Protein AF-A0A1C7MEI0-F1 (afdb_monomer)

Nearest PDB structures (foldseek):
  4o89-assembly2_B  TM=8.266E-01  e=4.037E-11  Pyrococcus horikoshii OT3
  1qmh-assembly1_B  TM=7.865E-01  e=8.538E-11  Escherichia coli K-12
  3tut-assembly1_A  TM=7.949E-01  e=3.588E-10  Escherichia coli K-12
  6rxt-assembly1_CH  TM=6.755E-01  e=1.895E-03  Thermochaetoides thermophila
  7al2-assembly1_A-2  TM=5.712E-01  e=1.497E-01  Methanobrevibacter smithii ATCC 35061

Radius of gyration: 16.1 Å; Cα contacts (8 Å, |Δi|>4): 315; chains: 1; bounding box: 34×44×37 Å

Structure (mmCIF, N/CA/C/O backbone):
data_AF-A0A1C7MEI0-F1
#
_entry.id   AF-A0A1C7MEI0-F1
#
loop_
_atom_site.group_PDB
_atom_site.id
_atom_site.type_symbol
_atom_site.label_atom_id
_atom_site.label_alt_id
_atom_site.label_comp_id
_atom_site.label_asym_id
_atom_site.label_entity_id
_atom_site.label_seq_id
_atom_site.pdbx_PDB_ins_code
_atom_site.Cartn_x
_atom_site.Cartn_y
_atom_site.Cartn_z
_atom_site.occupancy
_atom_site.B_iso_or_equiv
_atom_site.auth_seq_id
_atom_site.auth_comp_id
_atom_site.auth_asym_id
_atom_site.auth_atom_id
_atom_site.pdbx_PDB_model_num
ATOM 1 N N . MET A 1 1 ? -12.592 -27.643 7.665 1.00 44.66 1 MET A N 1
ATOM 2 C CA . MET A 1 1 ? -12.788 -26.392 6.895 1.00 44.66 1 MET A CA 1
ATOM 3 C C . MET A 1 1 ? -12.228 -26.606 5.499 1.00 44.66 1 MET A C 1
ATOM 5 O O . MET A 1 1 ? -11.055 -26.942 5.399 1.00 44.66 1 MET A O 1
ATOM 9 N N . ALA A 1 2 ? -13.043 -26.495 4.447 1.00 48.88 2 ALA A N 1
ATOM 10 C CA . ALA A 1 2 ? -12.567 -26.669 3.072 1.00 48.88 2 ALA A CA 1
ATOM 11 C C . ALA A 1 2 ? -11.488 -25.620 2.754 1.00 48.88 2 ALA A C 1
ATOM 13 O O . ALA A 1 2 ? -11.698 -24.427 2.984 1.00 48.88 2 ALA A O 1
ATOM 14 N N . SER A 1 3 ? -10.320 -26.049 2.270 1.00 60.06 3 SER A N 1
ATOM 15 C CA . SER A 1 3 ? -9.293 -25.121 1.803 1.00 60.06 3 SER A CA 1
ATOM 16 C C . SER A 1 3 ? -9.800 -24.443 0.529 1.00 60.06 3 SER A C 1
ATOM 18 O O . SER A 1 3 ? -9.888 -25.050 -0.533 1.00 60.06 3 SER A O 1
ATOM 20 N N . ILE A 1 4 ? -10.177 -23.168 0.632 1.00 70.69 4 ILE A N 1
ATOM 21 C CA . ILE A 1 4 ? -10.530 -22.376 -0.549 1.00 70.69 4 ILE A CA 1
ATOM 22 C C . ILE A 1 4 ? -9.262 -22.243 -1.398 1.00 70.69 4 ILE A C 1
ATOM 24 O O . ILE A 1 4 ? -8.228 -21.770 -0.910 1.00 70.69 4 ILE A O 1
ATOM 28 N N . ALA A 1 5 ? -9.343 -22.686 -2.653 1.00 82.50 5 ALA A N 1
ATOM 29 C CA . ALA A 1 5 ? -8.257 -22.551 -3.613 1.00 82.50 5 ALA A CA 1
ATOM 30 C C . ALA A 1 5 ? -7.853 -21.070 -3.766 1.00 82.50 5 ALA A C 1
ATOM 32 O O . ALA A 1 5 ? -8.713 -20.185 -3.697 1.00 82.50 5 ALA A O 1
ATOM 33 N N . PRO A 1 6 ? -6.555 -20.773 -3.948 1.00 87.81 6 PRO A N 1
ATOM 34 C CA . PRO A 1 6 ? -6.103 -19.401 -4.122 1.00 87.81 6 PRO A CA 1
ATOM 35 C C . PRO A 1 6 ? -6.697 -18.788 -5.395 1.00 87.81 6 PRO A C 1
ATOM 37 O O . PRO A 1 6 ? -6.698 -19.415 -6.452 1.00 87.81 6 PRO A O 1
ATOM 40 N N . LEU A 1 7 ? -7.163 -17.543 -5.297 1.00 92.69 7 LEU A N 1
ATOM 41 C CA . LEU A 1 7 ? -7.592 -16.758 -6.449 1.00 92.69 7 LEU A CA 1
ATOM 42 C C . LEU A 1 7 ? -6.361 -16.379 -7.277 1.00 92.69 7 LEU A C 1
ATOM 44 O O . LEU A 1 7 ? -5.467 -15.686 -6.786 1.00 92.69 7 LEU A O 1
ATOM 48 N N . ILE A 1 8 ? -6.320 -16.842 -8.523 1.00 93.75 8 ILE A N 1
ATOM 49 C CA . ILE A 1 8 ? -5.238 -16.557 -9.466 1.00 93.75 8 ILE A CA 1
ATOM 50 C C . ILE A 1 8 ? -5.591 -15.288 -10.242 1.00 93.75 8 ILE A C 1
ATOM 52 O O . ILE A 1 8 ? -6.696 -15.163 -10.762 1.00 93.75 8 ILE A O 1
ATOM 56 N N . MET A 1 9 ? -4.651 -14.350 -10.303 1.00 92.12 9 MET A N 1
ATOM 57 C CA . MET A 1 9 ? -4.788 -13.071 -10.990 1.00 92.12 9 MET A CA 1
ATOM 58 C C . MET A 1 9 ? -3.613 -12.842 -11.937 1.00 92.12 9 MET A C 1
ATOM 60 O O . MET A 1 9 ? -2.460 -13.116 -11.598 1.00 92.12 9 MET A O 1
ATOM 64 N N . ASP A 1 10 ? -3.911 -12.284 -13.104 1.00 91.31 10 ASP A N 1
ATOM 65 C CA . ASP A 1 10 ? -2.907 -11.788 -14.038 1.00 91.31 10 ASP A CA 1
ATOM 66 C C . ASP A 1 10 ? -2.643 -10.302 -13.749 1.00 91.31 10 ASP A C 1
ATOM 68 O O . ASP A 1 10 ? -3.549 -9.477 -13.795 1.00 91.31 10 ASP A O 1
ATOM 72 N N . GLY A 1 11 ? -1.405 -9.962 -13.398 1.00 88.81 11 GLY A N 1
ATOM 73 C CA . GLY A 1 11 ? -0.956 -8.609 -13.077 1.00 88.81 11 GLY A CA 1
ATOM 74 C C . GLY A 1 11 ? -0.572 -7.755 -14.290 1.00 88.81 11 GLY A C 1
ATOM 75 O O . GLY A 1 11 ? -0.160 -6.607 -14.098 1.00 88.81 11 GLY A O 1
ATOM 76 N N . SER A 1 12 ? -0.682 -8.289 -15.512 1.00 87.81 12 SER A N 1
ATOM 77 C CA . SER A 1 12 ? -0.464 -7.548 -16.763 1.00 87.81 12 SER A CA 1
ATOM 78 C C . SER A 1 12 ? -1.712 -6.813 -17.260 1.00 87.81 12 SER A C 1
ATOM 80 O O . SER A 1 12 ? -1.595 -5.884 -18.056 1.00 87.81 12 SER A O 1
ATOM 82 N N . VAL A 1 13 ? -2.893 -7.197 -16.767 1.00 86.31 13 VAL A N 1
ATOM 83 C CA . VAL A 1 13 ? -4.185 -6.632 -17.180 1.00 86.31 13 VAL A CA 1
ATOM 84 C C . VAL A 1 13 ? -4.388 -5.201 -16.661 1.00 86.31 13 VAL A C 1
ATOM 86 O O . VAL A 1 13 ? -3.676 -4.725 -15.769 1.00 86.31 13 VAL A O 1
ATOM 89 N N . LEU A 1 14 ? -5.400 -4.512 -17.203 1.00 84.25 14 LEU A N 1
ATOM 90 C CA . LEU A 1 14 ? -5.683 -3.094 -16.941 1.00 84.25 14 LEU A CA 1
ATOM 91 C C . LEU A 1 14 ? -4.455 -2.225 -17.269 1.00 84.25 14 LEU A C 1
ATOM 93 O O . LEU A 1 14 ? -3.869 -2.355 -18.337 1.00 84.25 14 LEU A O 1
ATOM 97 N N . GLU A 1 15 ? -4.035 -1.337 -16.369 1.00 81.31 15 GLU A N 1
ATOM 98 C CA . GLU A 1 15 ? -2.872 -0.472 -16.600 1.00 81.31 15 GLU A CA 1
ATOM 99 C C . GLU A 1 15 ? -1.513 -1.191 -16.467 1.00 81.31 15 GLU A C 1
ATOM 101 O O . GLU A 1 15 ? -0.460 -0.538 -16.564 1.00 81.31 15 GLU A O 1
ATOM 106 N N . GLY A 1 16 ? -1.507 -2.489 -16.122 1.00 72.62 16 GLY A N 1
ATOM 107 C CA . GLY A 1 16 ? -0.291 -3.254 -15.816 1.00 72.62 16 GLY A CA 1
ATOM 108 C C . GLY A 1 16 ? 0.574 -2.576 -14.744 1.00 72.62 16 GLY A C 1
ATOM 109 O O . GLY A 1 16 ? 1.804 -2.616 -14.789 1.00 72.62 16 GLY A O 1
ATOM 110 N N . GLY A 1 17 ? -0.058 -1.818 -13.843 1.00 73.88 17 GLY A N 1
ATOM 111 C CA . GLY A 1 17 ? 0.585 -0.941 -12.868 1.00 73.88 17 GLY A CA 1
ATOM 112 C C . GLY A 1 17 ? 0.601 -1.520 -11.453 1.00 73.88 17 GLY A C 1
ATOM 113 O O . GLY A 1 17 ? 0.056 -2.581 -11.171 1.00 73.88 17 GLY A O 1
ATOM 114 N N . GLY A 1 18 ? 1.196 -0.782 -10.512 1.00 79.88 18 GLY A N 1
ATOM 115 C CA . GLY A 1 18 ? 1.228 -1.183 -9.099 1.00 79.88 18 GLY A CA 1
ATOM 116 C C . GLY A 1 18 ? -0.124 -1.084 -8.374 1.00 79.88 18 GLY A C 1
ATOM 117 O O . GLY A 1 18 ? -0.219 -1.515 -7.231 1.00 79.88 18 GLY A O 1
ATOM 118 N N . GLN A 1 19 ? -1.160 -0.507 -8.995 1.00 82.06 19 GLN A N 1
ATOM 119 C CA . GLN A 1 19 ? -2.479 -0.349 -8.371 1.00 82.06 19 GLN A CA 1
ATOM 120 C C . GLN A 1 19 ? -3.191 -1.688 -8.161 1.00 82.06 19 GLN A C 1
ATOM 122 O O . GLN A 1 19 ? -3.653 -1.944 -7.053 1.00 82.06 19 GLN A O 1
ATOM 127 N N . LEU A 1 20 ? -3.214 -2.558 -9.180 1.00 86.88 20 LEU A N 1
ATOM 128 C CA . LEU A 1 20 ? -3.799 -3.901 -9.078 1.00 86.88 20 LEU A CA 1
ATOM 129 C C . LEU A 1 20 ? -3.184 -4.659 -7.906 1.00 86.88 20 LEU A C 1
ATOM 131 O O . LEU A 1 20 ? -3.897 -5.183 -7.061 1.00 86.88 20 LEU A O 1
ATOM 135 N N . LEU A 1 21 ? -1.855 -4.642 -7.825 1.00 85.88 21 LEU A N 1
ATOM 136 C CA . LEU A 1 21 ? -1.094 -5.291 -6.767 1.00 85.88 21 LEU A CA 1
ATOM 137 C C . LEU A 1 21 ? -1.505 -4.801 -5.372 1.00 85.88 21 LEU A C 1
ATOM 139 O O . LEU A 1 21 ? -1.805 -5.615 -4.500 1.00 85.88 21 LEU A O 1
ATOM 143 N N . ARG A 1 22 ? -1.543 -3.475 -5.176 1.00 84.38 22 ARG A N 1
ATOM 144 C CA . ARG A 1 22 ? -1.931 -2.866 -3.898 1.00 84.38 22 ARG A CA 1
ATOM 145 C C . ARG A 1 22 ? -3.358 -3.239 -3.523 1.00 84.38 22 ARG A C 1
ATOM 147 O O . ARG A 1 22 ? -3.568 -3.705 -2.415 1.00 84.38 22 ARG A O 1
ATOM 154 N N . ASN A 1 23 ? -4.304 -3.108 -4.450 1.00 86.25 23 ASN A N 1
ATOM 155 C CA . ASN A 1 23 ? -5.716 -3.388 -4.197 1.00 86.25 23 ASN A CA 1
ATOM 156 C C . ASN A 1 23 ? -5.989 -4.881 -3.977 1.00 86.25 23 ASN A C 1
ATOM 158 O O . ASN A 1 23 ? -6.809 -5.237 -3.141 1.00 86.25 23 ASN A O 1
ATOM 162 N N . ALA A 1 24 ? -5.304 -5.767 -4.696 1.00 89.00 24 ALA A N 1
ATOM 163 C CA . ALA A 1 24 ? -5.463 -7.207 -4.549 1.00 89.00 24 ALA A CA 1
ATOM 164 C C . ALA A 1 24 ? -4.976 -7.687 -3.177 1.00 89.00 24 ALA A C 1
ATOM 166 O O . ALA A 1 24 ? -5.704 -8.383 -2.471 1.00 89.00 24 ALA A O 1
ATOM 167 N N . VAL A 1 25 ? -3.761 -7.291 -2.784 1.00 87.81 25 VAL A N 1
ATOM 168 C CA . VAL A 1 25 ? -3.180 -7.651 -1.480 1.00 87.81 25 VAL A CA 1
ATOM 169 C C . VAL A 1 25 ? -3.937 -6.987 -0.352 1.00 87.81 25 VAL A C 1
ATOM 171 O O . VAL A 1 25 ? -4.200 -7.639 0.655 1.00 87.81 25 VAL A O 1
ATOM 174 N N . ALA A 1 26 ? -4.375 -5.748 -0.579 1.00 83.12 26 ALA A N 1
ATOM 175 C CA . ALA A 1 26 ? -5.351 -5.096 0.254 1.00 83.12 26 ALA A CA 1
ATOM 176 C C . ALA A 1 26 ? -6.550 -6.042 0.454 1.00 83.12 26 ALA A C 1
ATOM 178 O O . ALA A 1 26 ? -6.716 -6.650 1.507 1.00 83.12 26 ALA A O 1
ATOM 179 N N . LEU A 1 27 ? -7.385 -6.227 -0.560 1.00 86.25 27 LEU A N 1
ATOM 180 C CA . LEU A 1 27 ? -8.623 -6.992 -0.434 1.00 86.25 27 LEU A CA 1
ATOM 181 C C . LEU A 1 27 ? -8.406 -8.416 0.101 1.00 86.25 27 LEU A C 1
ATOM 183 O O . LEU A 1 27 ? -9.257 -8.906 0.828 1.00 86.25 27 LEU A O 1
ATOM 187 N N . SER A 1 28 ? -7.278 -9.066 -0.183 1.00 87.44 28 SER A N 1
ATOM 188 C CA . SER A 1 28 ? -6.909 -10.377 0.377 1.00 87.44 28 SER A CA 1
ATOM 189 C C . SER A 1 28 ? -6.537 -10.348 1.866 1.00 87.44 28 SER A C 1
ATOM 191 O O . SER A 1 28 ? -6.692 -11.345 2.574 1.00 87.44 28 SER A O 1
ATOM 193 N N . ALA A 1 29 ? -6.060 -9.221 2.383 1.00 82.69 29 ALA A N 1
ATOM 194 C CA . ALA A 1 29 ? -5.933 -9.034 3.820 1.00 82.69 29 ALA A CA 1
ATOM 195 C C . ALA A 1 29 ? -7.321 -8.945 4.474 1.00 82.69 29 ALA A C 1
ATOM 197 O O . ALA A 1 29 ? -7.550 -9.588 5.494 1.00 82.69 29 ALA A O 1
ATOM 198 N N . LEU A 1 30 ? -8.264 -8.215 3.862 1.00 79.88 30 LEU A N 1
ATOM 199 C CA . LEU A 1 30 ? -9.624 -8.025 4.396 1.00 79.88 30 LEU A CA 1
ATOM 200 C C . LEU A 1 30 ? -10.556 -9.214 4.219 1.00 79.88 30 LEU A C 1
ATOM 202 O O . LEU A 1 30 ? -11.380 -9.501 5.083 1.00 79.88 30 LEU A O 1
ATOM 206 N N . LEU A 1 31 ? -10.484 -9.866 3.071 1.00 80.81 31 LEU A N 1
ATOM 207 C CA . LEU A 1 31 ? -11.305 -11.005 2.709 1.00 80.81 31 LEU A CA 1
ATOM 208 C C . LEU A 1 31 ? -10.481 -12.251 3.030 1.00 80.81 31 LEU A C 1
ATOM 210 O O . LEU A 1 31 ? -9.290 -12.265 2.755 1.00 80.81 31 LEU A O 1
ATOM 214 N N . PRO A 1 32 ? -11.040 -13.323 3.615 1.00 74.12 32 PRO A N 1
ATOM 215 C CA . PRO A 1 32 ? -10.294 -14.548 3.932 1.00 74.12 32 PRO A CA 1
ATOM 216 C C . PRO A 1 32 ? -10.011 -15.367 2.655 1.00 74.12 32 PRO A C 1
ATOM 218 O O . PRO A 1 32 ? -10.330 -16.548 2.552 1.00 74.12 32 PRO A O 1
ATOM 221 N N . ARG A 1 33 ? -9.462 -14.705 1.635 1.00 86.94 33 ARG A N 1
ATOM 222 C CA . ARG A 1 33 ? -9.235 -15.182 0.276 1.00 86.94 33 ARG A CA 1
ATOM 223 C C . ARG A 1 33 ? -7.740 -15.140 0.024 1.00 86.94 33 ARG A C 1
ATOM 225 O O . ARG A 1 33 ? -7.150 -14.068 -0.002 1.00 86.94 33 ARG A O 1
ATOM 232 N N . ARG A 1 34 ? -7.138 -16.307 -0.179 1.00 92.50 34 ARG A N 1
ATOM 233 C CA . ARG A 1 34 ? -5.735 -16.436 -0.593 1.00 92.50 34 ARG A CA 1
ATOM 234 C C . ARG A 1 34 ? -5.604 -15.979 -2.039 1.00 92.50 34 ARG A C 1
ATOM 236 O O . ARG A 1 34 ? -6.489 -16.286 -2.837 1.00 92.50 34 ARG A O 1
ATOM 243 N N . ILE A 1 35 ? -4.515 -15.299 -2.380 1.00 93.44 35 ILE A N 1
ATOM 244 C CA . ILE A 1 35 ? -4.302 -14.802 -3.742 1.00 93.44 35 ILE A CA 1
ATOM 245 C C . ILE A 1 35 ? -2.942 -15.208 -4.300 1.00 93.44 35 ILE A C 1
ATOM 247 O O . ILE A 1 35 ? -1.967 -15.367 -3.561 1.00 93.44 35 ILE A O 1
ATOM 251 N N . SER A 1 36 ? -2.884 -15.346 -5.623 1.00 94.50 36 SER A N 1
ATOM 252 C CA . SER A 1 36 ? -1.646 -15.472 -6.383 1.00 94.50 36 SER A CA 1
ATOM 253 C C . SER A 1 36 ? -1.674 -14.541 -7.589 1.00 94.50 36 SER A C 1
ATOM 255 O O . SER A 1 36 ? -2.625 -14.593 -8.363 1.00 94.50 36 SER A O 1
ATOM 257 N N . ILE A 1 37 ? -0.651 -13.701 -7.750 1.00 92.75 37 ILE A N 1
ATOM 258 C CA . ILE A 1 37 ? -0.562 -12.729 -8.849 1.00 92.75 37 ILE A CA 1
ATOM 259 C C . ILE A 1 37 ? 0.644 -13.069 -9.720 1.00 92.75 37 ILE A C 1
ATOM 261 O O . ILE A 1 37 ? 1.750 -13.212 -9.204 1.00 92.75 37 ILE A O 1
ATOM 265 N N . GLN A 1 38 ? 0.431 -13.200 -11.025 1.00 92.56 38 GLN A N 1
ATOM 266 C CA . GLN A 1 38 ? 1.469 -13.445 -12.035 1.00 92.56 38 GLN A CA 1
ATOM 267 C C . GLN A 1 38 ? 1.686 -12.202 -12.907 1.00 92.56 38 GLN A C 1
ATOM 269 O O . GLN A 1 38 ? 0.931 -11.243 -12.796 1.00 92.56 38 GLN A O 1
ATOM 274 N N . ASN A 1 39 ? 2.711 -12.195 -13.768 1.00 90.00 39 ASN A N 1
ATOM 275 C CA . ASN A 1 39 ? 2.956 -11.137 -14.765 1.00 90.00 39 ASN A CA 1
ATOM 276 C C . ASN A 1 39 ? 2.959 -9.705 -14.189 1.00 90.00 39 ASN A C 1
ATOM 278 O O . ASN A 1 39 ? 2.497 -8.751 -14.822 1.00 90.00 39 ASN A O 1
ATOM 282 N N . ILE A 1 40 ? 3.463 -9.537 -12.962 1.00 89.12 40 ILE A N 1
ATOM 283 C CA . ILE A 1 40 ? 3.386 -8.266 -12.237 1.00 89.12 40 ILE A CA 1
ATOM 284 C C . ILE A 1 40 ? 4.162 -7.189 -12.993 1.00 89.12 40 ILE A C 1
ATOM 286 O O . ILE A 1 40 ? 5.381 -7.266 -13.143 1.00 89.12 40 ILE A O 1
ATOM 290 N N . ARG A 1 41 ? 3.449 -6.143 -13.430 1.00 87.31 41 ARG A N 1
ATOM 291 C CA . ARG A 1 41 ? 4.025 -5.024 -14.192 1.00 87.31 41 ARG A CA 1
ATOM 292 C C . ARG A 1 41 ? 4.807 -5.476 -15.431 1.00 87.31 41 ARG A C 1
ATOM 294 O O . ARG A 1 41 ? 5.792 -4.831 -15.785 1.00 87.31 41 ARG A O 1
ATOM 301 N N . HIS A 1 42 ? 4.379 -6.562 -16.075 1.00 87.25 42 HIS A N 1
ATOM 302 C CA . HIS A 1 42 ? 5.080 -7.144 -17.222 1.00 87.25 42 HIS A CA 1
ATOM 303 C C . HIS A 1 42 ? 5.272 -6.134 -18.367 1.00 87.25 42 HIS A C 1
ATOM 305 O O . HIS A 1 42 ? 6.373 -5.988 -18.884 1.00 87.25 42 HIS A O 1
ATOM 311 N N . SER A 1 43 ? 4.238 -5.350 -18.681 1.00 84.75 43 SER A N 1
ATOM 312 C CA . SER A 1 43 ? 4.248 -4.377 -19.785 1.00 84.75 43 SER A CA 1
ATOM 313 C C . SER A 1 43 ? 4.866 -3.012 -19.429 1.00 84.75 43 SER A C 1
ATOM 315 O O . SER A 1 43 ? 4.716 -2.051 -20.182 1.00 84.75 43 SER A O 1
ATOM 317 N N . ARG A 1 44 ? 5.511 -2.861 -18.261 1.00 84.81 44 ARG A N 1
ATOM 318 C CA . ARG A 1 44 ? 6.109 -1.587 -17.810 1.00 84.81 44 ARG A CA 1
ATOM 319 C C . ARG A 1 44 ? 7.631 -1.636 -17.894 1.00 84.81 44 ARG A C 1
ATOM 321 O O . ARG A 1 44 ? 8.227 -2.683 -17.701 1.00 84.81 44 ARG A O 1
ATOM 328 N N . SER A 1 45 ? 8.267 -0.474 -18.057 1.00 83.50 45 SER A N 1
ATOM 329 C CA . SER A 1 45 ? 9.723 -0.328 -17.939 1.00 83.50 45 SER A CA 1
ATOM 330 C C . SER A 1 45 ? 10.103 0.454 -16.666 1.00 83.50 45 SER A C 1
ATOM 332 O O . SER A 1 45 ? 9.578 1.550 -16.441 1.00 83.50 45 SER A O 1
ATOM 334 N N . PRO A 1 46 ? 10.954 -0.088 -15.773 1.00 82.75 46 PRO A N 1
ATOM 335 C CA . PRO A 1 46 ? 11.321 -1.500 -15.676 1.00 82.75 46 PRO A CA 1
ATOM 336 C C . PRO A 1 46 ? 10.129 -2.355 -15.212 1.00 82.75 46 PRO A C 1
ATOM 338 O O . PRO A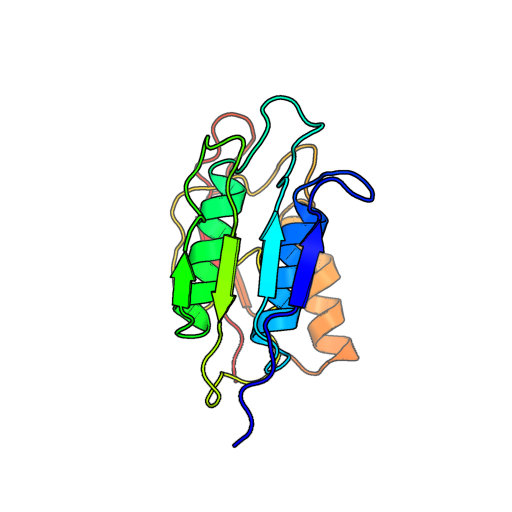 1 46 ? 9.269 -1.883 -14.440 1.00 82.75 46 PRO A O 1
ATOM 341 N N . ALA A 1 47 ? 10.108 -3.601 -15.684 1.00 86.19 47 ALA A N 1
ATOM 342 C CA . ALA A 1 47 ? 9.092 -4.601 -15.371 1.00 86.19 47 ALA A CA 1
ATOM 343 C C . ALA A 1 47 ? 9.299 -5.193 -13.967 1.00 86.19 47 ALA A C 1
ATOM 345 O O . ALA A 1 47 ? 10.336 -4.981 -13.337 1.00 86.19 47 ALA A O 1
ATOM 346 N N . GLY A 1 48 ? 8.295 -5.905 -13.451 1.00 86.94 48 GLY A N 1
ATOM 347 C CA . GLY A 1 48 ? 8.356 -6.521 -12.124 1.00 86.94 48 GLY A CA 1
ATOM 348 C C . GLY A 1 48 ? 8.149 -5.545 -10.961 1.00 86.94 48 GLY A C 1
ATOM 349 O O . GLY A 1 48 ? 7.713 -4.394 -11.114 1.00 86.94 48 GLY A O 1
ATOM 350 N N . LEU A 1 49 ? 8.440 -6.020 -9.751 1.00 86.81 49 LEU A N 1
ATOM 351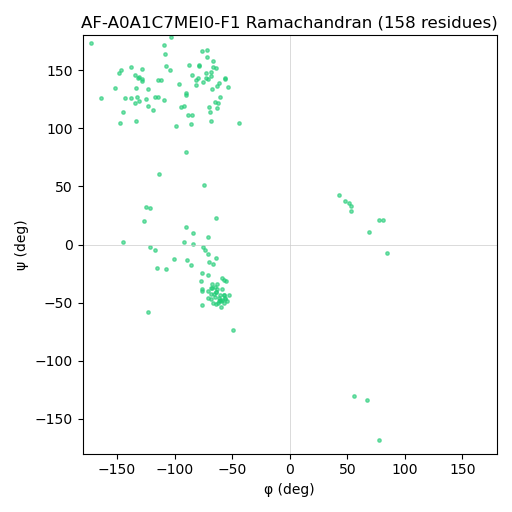 C CA . LEU A 1 49 ? 8.329 -5.233 -8.525 1.00 86.81 49 LEU A CA 1
ATOM 352 C C . LEU A 1 49 ? 9.449 -4.186 -8.432 1.00 86.81 49 LEU A C 1
ATOM 354 O O . LEU A 1 49 ? 10.587 -4.421 -8.825 1.00 86.81 49 LEU A O 1
ATOM 358 N N . LYS A 1 50 ? 9.098 -3.019 -7.887 1.00 83.38 50 LYS A N 1
ATOM 359 C CA . LYS A 1 50 ? 10.012 -1.918 -7.540 1.00 83.38 50 LYS A CA 1
ATOM 360 C C . LYS A 1 50 ? 10.107 -1.868 -6.013 1.00 83.38 50 LYS A C 1
ATOM 362 O O . LYS A 1 50 ? 9.177 -2.373 -5.377 1.00 83.38 50 LYS A O 1
ATOM 367 N N . PRO A 1 51 ? 11.101 -1.183 -5.420 1.00 81.75 51 PRO A N 1
ATOM 368 C CA . PRO A 1 51 ? 11.252 -1.135 -3.965 1.00 81.75 51 PRO A CA 1
ATOM 369 C C . PRO A 1 51 ? 9.967 -0.695 -3.249 1.00 81.75 51 PRO A C 1
ATOM 371 O O . PRO A 1 51 ? 9.505 -1.370 -2.342 1.00 81.75 51 PRO A O 1
ATOM 374 N N . GLN A 1 52 ? 9.289 0.339 -3.762 1.00 78.75 52 GLN A N 1
ATOM 375 C CA . GLN A 1 52 ? 8.002 0.821 -3.237 1.00 78.75 52 GLN A CA 1
ATOM 376 C C . GLN A 1 52 ? 6.870 -0.224 -3.240 1.00 78.75 52 GLN A C 1
ATOM 378 O O . GLN A 1 52 ? 5.967 -0.157 -2.411 1.00 78.75 52 GLN A O 1
ATOM 383 N N . HIS A 1 53 ? 6.891 -1.181 -4.173 1.00 84.31 53 HIS A N 1
ATOM 384 C CA . HIS A 1 53 ? 5.921 -2.272 -4.193 1.00 84.31 53 HIS A CA 1
ATOM 385 C C . HIS A 1 53 ? 6.269 -3.289 -3.109 1.00 84.31 53 HIS A C 1
ATOM 387 O O . HIS A 1 53 ? 5.423 -3.590 -2.276 1.00 84.31 53 HIS A O 1
ATOM 393 N N . SER A 1 54 ? 7.517 -3.760 -3.088 1.00 84.75 54 SER A N 1
ATOM 394 C CA . SER A 1 54 ? 8.007 -4.722 -2.099 1.00 84.75 54 SER A CA 1
ATOM 395 C C . SER A 1 54 ? 7.809 -4.217 -0.669 1.00 84.75 54 SER A C 1
ATOM 397 O O . SER A 1 54 ? 7.252 -4.938 0.152 1.00 84.75 54 SER A O 1
ATOM 399 N N . THR A 1 55 ? 8.159 -2.959 -0.382 1.00 82.94 55 THR A N 1
ATOM 400 C CA . THR A 1 55 ? 7.961 -2.352 0.943 1.00 82.94 55 THR A CA 1
ATOM 401 C C . THR A 1 55 ? 6.491 -2.362 1.360 1.00 82.94 55 THR A C 1
ATOM 403 O O . THR A 1 55 ? 6.185 -2.794 2.465 1.00 82.94 55 THR A O 1
ATOM 406 N N . GLY A 1 56 ? 5.568 -1.944 0.485 1.00 80.00 56 GLY A N 1
ATOM 407 C CA . GLY A 1 56 ? 4.134 -1.953 0.803 1.00 80.00 56 GLY A CA 1
ATOM 408 C C . GLY A 1 56 ? 3.572 -3.366 1.000 1.00 80.00 56 GLY A C 1
ATOM 409 O O . GLY A 1 56 ? 2.742 -3.593 1.879 1.00 80.00 56 GLY A O 1
ATOM 410 N N . LEU A 1 57 ? 4.054 -4.331 0.215 1.00 85.88 57 LEU A N 1
ATOM 411 C CA . LEU A 1 57 ? 3.680 -5.739 0.323 1.00 85.88 57 LEU A CA 1
ATOM 412 C C . LEU A 1 57 ? 4.116 -6.358 1.658 1.00 85.88 57 LEU A C 1
ATOM 414 O O . LEU A 1 57 ? 3.283 -6.941 2.351 1.00 85.88 57 LEU A O 1
ATOM 418 N N . TYR A 1 58 ? 5.391 -6.205 2.027 1.00 85.94 58 TYR A N 1
ATOM 419 C CA . TYR A 1 58 ? 5.913 -6.693 3.305 1.00 85.94 58 TYR A CA 1
ATOM 420 C C . TYR A 1 58 ? 5.254 -5.985 4.484 1.00 85.94 58 TYR A C 1
ATOM 422 O O . TYR A 1 58 ? 4.829 -6.649 5.417 1.00 85.94 58 TYR A O 1
ATOM 430 N N . LEU A 1 59 ? 5.036 -4.670 4.389 1.00 81.62 59 LEU A N 1
ATOM 431 C CA . LEU A 1 59 ? 4.307 -3.922 5.408 1.00 81.62 59 LEU A CA 1
ATOM 432 C C . LEU A 1 59 ? 2.906 -4.497 5.658 1.00 81.62 59 LEU A C 1
ATOM 434 O O . LEU A 1 59 ? 2.506 -4.714 6.799 1.00 81.62 59 LEU A O 1
ATOM 438 N N . THR A 1 60 ? 2.164 -4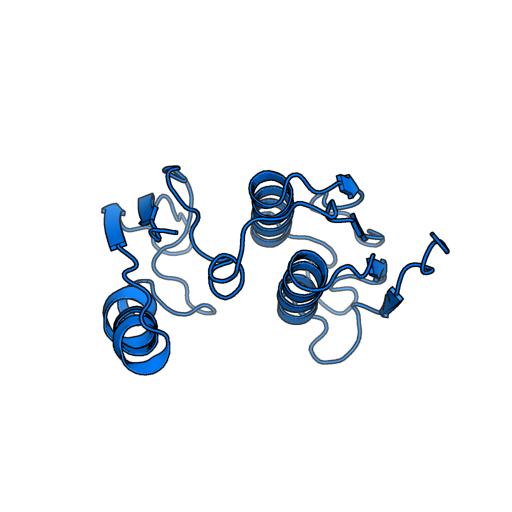.772 4.584 1.00 81.06 60 THR A N 1
ATOM 439 C CA . THR A 1 60 ? 0.828 -5.374 4.698 1.00 81.06 60 THR A CA 1
ATOM 440 C C . THR A 1 60 ? 0.901 -6.766 5.317 1.00 81.06 60 THR A C 1
ATOM 442 O O . THR A 1 60 ? 0.024 -7.154 6.089 1.00 81.06 60 THR A O 1
ATOM 445 N N . ALA A 1 61 ? 1.927 -7.542 4.962 1.00 85.62 61 ALA A N 1
ATOM 446 C CA . ALA A 1 61 ? 2.126 -8.864 5.527 1.00 85.62 61 ALA A CA 1
ATOM 447 C C . ALA A 1 61 ? 2.425 -8.794 7.028 1.00 85.62 61 ALA A C 1
ATOM 449 O O . ALA A 1 61 ? 1.779 -9.504 7.792 1.00 85.62 61 ALA A O 1
ATOM 450 N N . ASP A 1 62 ? 3.297 -7.885 7.453 1.00 83.81 62 ASP A N 1
ATOM 451 C CA . ASP A 1 62 ? 3.661 -7.689 8.855 1.00 83.81 62 ASP A CA 1
ATOM 452 C C . ASP A 1 62 ? 2.447 -7.267 9.695 1.00 83.81 62 ASP A C 1
ATOM 454 O O . ASP A 1 62 ? 2.132 -7.911 10.696 1.00 83.81 62 ASP A O 1
ATOM 458 N N . ILE A 1 63 ? 1.704 -6.246 9.247 1.00 79.12 63 ILE A N 1
ATOM 459 C CA . ILE A 1 63 ? 0.497 -5.743 9.930 1.00 79.12 63 ILE A CA 1
ATOM 460 C C . ILE A 1 63 ? -0.537 -6.856 10.119 1.00 79.12 63 ILE A C 1
ATOM 462 O O . ILE A 1 63 ? -1.161 -6.972 11.172 1.00 79.12 63 ILE A O 1
ATOM 466 N N . CYS A 1 64 ? -0.741 -7.675 9.088 1.00 81.69 64 CYS A N 1
ATOM 467 C CA . CYS A 1 64 ? -1.752 -8.725 9.109 1.00 81.69 64 CYS A CA 1
ATOM 468 C C . CYS A 1 64 ? -1.221 -10.072 9.609 1.00 81.69 64 CYS A C 1
ATOM 470 O O . CYS A 1 64 ? -1.974 -11.044 9.579 1.00 81.69 64 CYS A O 1
ATOM 472 N N . SER A 1 65 ? 0.051 -10.163 10.019 1.00 85.81 65 SER A N 1
ATOM 473 C CA . SER A 1 65 ? 0.727 -11.441 10.296 1.00 85.81 65 SER A CA 1
ATOM 474 C C . SER A 1 65 ? 0.531 -12.469 9.164 1.00 85.81 65 SER A C 1
ATOM 476 O O . SER A 1 65 ? 0.308 -13.660 9.393 1.00 85.81 65 SER A O 1
ATOM 478 N N . ALA A 1 66 ? 0.538 -11.992 7.919 1.00 87.75 66 ALA A N 1
ATOM 479 C CA . ALA A 1 66 ? 0.287 -12.781 6.725 1.00 87.75 66 ALA A CA 1
ATOM 480 C C . ALA A 1 66 ? 1.568 -13.433 6.197 1.00 87.75 66 ALA A C 1
ATOM 482 O O . ALA A 1 66 ? 2.679 -12.939 6.371 1.00 87.75 66 ALA A O 1
ATOM 483 N N . ARG A 1 67 ? 1.401 -14.543 5.478 1.00 92.12 67 ARG A N 1
ATOM 484 C CA . ARG A 1 67 ? 2.488 -15.188 4.737 1.00 92.12 67 ARG A CA 1
ATOM 485 C C . ARG A 1 67 ? 2.540 -14.601 3.335 1.00 92.12 67 ARG A C 1
ATOM 487 O O . ARG A 1 67 ? 1.523 -14.580 2.638 1.00 92.12 67 ARG A O 1
ATOM 494 N N . ILE A 1 68 ? 3.726 -14.170 2.921 1.00 91.81 68 ILE A N 1
ATOM 495 C CA . ILE A 1 68 ? 3.985 -13.623 1.591 1.00 91.81 68 ILE A CA 1
ATOM 496 C C . ILE A 1 68 ? 5.227 -14.278 0.979 1.00 91.81 68 ILE A C 1
ATOM 498 O O . ILE A 1 68 ? 6.177 -14.591 1.689 1.00 91.81 68 ILE A O 1
ATOM 502 N N . SER A 1 69 ? 5.213 -14.523 -0.330 1.00 93.12 69 SER A N 1
ATOM 503 C CA . SER A 1 69 ? 6.376 -15.018 -1.087 1.00 93.12 69 SER A CA 1
ATOM 504 C C . SER A 1 69 ? 6.371 -14.457 -2.507 1.00 93.12 69 SER A C 1
ATOM 506 O O . SER A 1 69 ? 5.299 -14.173 -3.042 1.00 93.12 69 SER A O 1
ATOM 508 N N . GLY A 1 70 ? 7.553 -14.269 -3.103 1.00 90.31 70 GLY A N 1
ATOM 509 C CA . GLY A 1 70 ? 7.696 -13.663 -4.433 1.00 90.31 70 GLY A CA 1
ATOM 510 C C . GLY A 1 70 ? 7.543 -12.136 -4.457 1.00 90.31 70 GLY A C 1
ATOM 511 O O . GLY A 1 70 ? 7.250 -11.568 -5.505 1.00 90.31 70 GLY A O 1
ATOM 512 N N . ALA A 1 71 ? 7.725 -11.464 -3.313 1.00 88.81 71 ALA A N 1
ATOM 513 C CA . ALA A 1 71 ? 7.644 -10.003 -3.176 1.00 88.81 71 ALA A CA 1
ATOM 514 C C . ALA A 1 71 ? 8.995 -9.280 -3.398 1.00 88.81 71 ALA A C 1
ATOM 516 O O . ALA A 1 71 ? 9.146 -8.107 -3.049 1.00 88.81 71 ALA A O 1
ATOM 517 N N . GLU A 1 72 ? 9.988 -9.961 -3.966 1.00 86.06 72 GLU A N 1
ATOM 518 C CA . GLU A 1 72 ? 11.341 -9.446 -4.205 1.00 86.06 72 GLU A CA 1
ATOM 519 C C . GLU A 1 72 ? 11.387 -8.463 -5.387 1.00 86.06 72 GLU A C 1
ATOM 521 O O . GLU A 1 72 ? 10.728 -8.642 -6.414 1.00 86.06 72 GLU A O 1
ATOM 526 N N . CYS A 1 73 ? 12.170 -7.394 -5.242 1.00 82.81 73 CYS A N 1
ATOM 527 C CA . CYS A 1 73 ? 12.309 -6.353 -6.258 1.00 82.81 73 CYS A CA 1
ATOM 528 C C . CYS A 1 73 ? 13.140 -6.840 -7.459 1.00 82.81 73 CYS A C 1
ATOM 530 O O . CYS A 1 73 ? 14.088 -7.597 -7.293 1.00 82.81 73 CYS A O 1
ATOM 532 N N . GLY A 1 74 ? 12.829 -6.357 -8.667 1.00 69.88 74 GLY A N 1
ATOM 533 C CA . GLY A 1 74 ? 13.646 -6.588 -9.869 1.00 69.88 74 GLY A CA 1
ATOM 534 C C . GLY A 1 74 ? 13.377 -7.898 -10.618 1.00 69.88 74 GLY A C 1
ATOM 535 O O . GLY A 1 74 ? 13.873 -8.064 -11.728 1.00 69.88 74 GLY A O 1
ATOM 536 N N . HIS A 1 75 ? 12.549 -8.798 -10.081 1.00 69.12 75 HIS A N 1
ATOM 537 C CA . HIS A 1 75 ? 12.198 -10.049 -10.757 1.00 69.12 75 HIS A CA 1
ATOM 538 C C . HIS A 1 75 ? 11.033 -9.856 -11.742 1.00 69.12 75 HIS A C 1
ATOM 540 O O . HIS A 1 75 ? 9.881 -9.649 -11.348 1.00 69.12 75 HIS A O 1
ATOM 546 N N . THR A 1 76 ? 11.334 -9.974 -13.037 1.00 60.97 76 THR A N 1
ATOM 547 C CA . THR A 1 76 ? 10.424 -9.815 -14.191 1.00 60.97 76 THR A CA 1
ATOM 548 C C . THR A 1 76 ? 9.342 -10.890 -14.300 1.00 60.97 76 THR A C 1
ATOM 550 O O . THR A 1 76 ? 8.351 -10.683 -14.995 1.00 60.97 76 THR A O 1
ATOM 553 N N . ASN A 1 77 ? 9.513 -12.017 -13.602 1.00 60.91 77 ASN A N 1
ATOM 554 C CA . ASN A 1 77 ? 8.599 -13.162 -13.627 1.00 60.91 77 ASN A CA 1
ATOM 555 C C . ASN A 1 77 ? 8.114 -13.545 -12.216 1.00 60.91 77 ASN A C 1
ATOM 557 O O . ASN A 1 77 ? 7.920 -14.714 -11.889 1.00 60.91 77 ASN A O 1
ATOM 561 N N . SER A 1 78 ? 7.991 -12.544 -11.340 1.00 67.75 78 SER A N 1
ATOM 562 C CA . SER A 1 78 ? 7.600 -12.740 -9.946 1.00 67.75 78 SER A CA 1
ATOM 563 C C . SER A 1 78 ? 6.138 -13.180 -9.857 1.00 67.75 78 SER A C 1
ATOM 565 O O . SER A 1 78 ? 5.211 -12.441 -10.193 1.00 67.75 78 SER A O 1
ATOM 567 N N . ARG A 1 79 ? 5.935 -14.416 -9.393 1.00 88.69 79 ARG A N 1
ATOM 568 C CA . ARG A 1 79 ? 4.639 -14.888 -8.918 1.00 88.69 79 ARG A CA 1
ATOM 569 C C . ARG A 1 79 ? 4.531 -14.549 -7.440 1.00 88.69 79 ARG A C 1
ATOM 571 O O . ARG A 1 79 ? 5.233 -15.130 -6.618 1.00 88.69 79 ARG A O 1
ATOM 578 N N . LEU A 1 80 ? 3.646 -13.621 -7.109 1.00 91.50 80 LEU A N 1
ATOM 579 C CA . LEU A 1 80 ? 3.339 -13.293 -5.725 1.00 91.50 80 LEU A CA 1
ATOM 580 C C . LEU A 1 80 ? 2.342 -14.309 -5.174 1.00 91.50 80 LEU A C 1
ATOM 582 O O . LEU A 1 80 ? 1.348 -14.622 -5.832 1.00 91.50 80 LEU A O 1
ATOM 586 N N . HIS A 1 81 ? 2.560 -14.756 -3.943 1.00 93.44 81 HIS A N 1
ATOM 587 C CA . HIS A 1 81 ? 1.547 -15.440 -3.145 1.00 93.44 81 HIS A CA 1
ATOM 588 C C . HIS A 1 81 ? 1.343 -14.695 -1.834 1.00 93.44 81 HIS A C 1
ATOM 590 O O . HIS A 1 81 ? 2.319 -14.361 -1.164 1.00 93.44 81 HIS A O 1
ATOM 596 N N . TYR A 1 82 ? 0.084 -14.473 -1.461 1.00 91.69 82 TYR A N 1
ATOM 597 C CA . TYR A 1 82 ? -0.282 -13.823 -0.205 1.00 91.69 82 TYR A CA 1
ATOM 598 C C . TYR A 1 82 ? -1.396 -14.605 0.497 1.00 91.69 82 TYR A C 1
ATOM 600 O O . TYR A 1 82 ? -2.356 -15.069 -0.130 1.00 91.69 82 TYR A O 1
ATOM 608 N N . THR A 1 83 ? -1.249 -14.806 1.806 1.00 91.00 83 THR A N 1
ATOM 609 C CA . THR A 1 83 ? -2.219 -15.516 2.648 1.00 91.00 83 THR A CA 1
ATOM 610 C C . THR A 1 83 ? -2.268 -14.900 4.039 1.00 91.00 83 THR A C 1
ATOM 612 O O . THR A 1 83 ? -1.309 -15.013 4.800 1.00 91.00 83 THR A O 1
ATOM 615 N N . SER A 1 84 ? -3.404 -14.297 4.381 1.00 84.94 84 SER A N 1
ATOM 616 C CA . SER A 1 84 ? -3.691 -13.763 5.713 1.00 84.94 84 SER A CA 1
ATOM 617 C C . SER A 1 84 ? -4.238 -14.851 6.662 1.00 84.94 84 SER A C 1
ATOM 619 O O . SER A 1 84 ? -4.934 -15.771 6.210 1.00 84.94 84 SER A O 1
ATOM 621 N N . PRO A 1 85 ? -3.921 -14.794 7.971 1.00 83.06 85 PRO A N 1
ATOM 622 C CA . PRO A 1 85 ? -4.521 -15.656 8.986 1.00 83.06 85 PRO A CA 1
ATOM 623 C C . PRO A 1 85 ? -5.991 -15.269 9.256 1.00 83.06 85 PRO A C 1
ATOM 625 O O . PRO A 1 85 ? -6.411 -14.156 8.936 1.00 83.06 85 PRO A O 1
ATOM 628 N N . PRO A 1 86 ? -6.795 -16.167 9.859 1.00 71.75 86 PRO A N 1
ATOM 629 C CA . PRO A 1 86 ? -8.205 -15.897 10.157 1.00 71.75 86 PRO A CA 1
ATOM 630 C C . PRO A 1 86 ? -8.415 -14.811 11.231 1.00 71.75 86 PRO A C 1
ATOM 632 O O . PRO A 1 86 ? -9.362 -14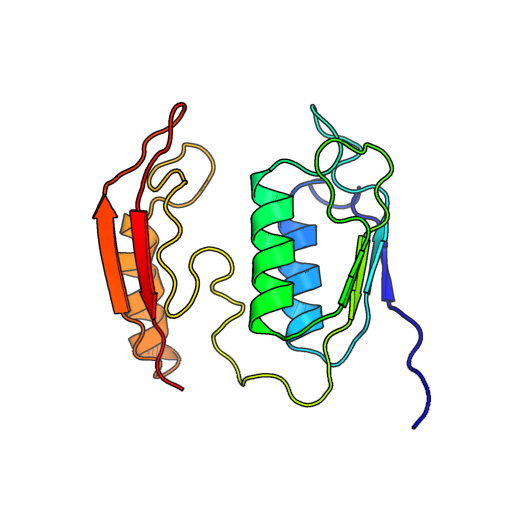.037 11.119 1.00 71.75 86 PRO A O 1
ATOM 635 N N . ASN A 1 87 ? -7.526 -14.714 12.228 1.00 64.75 87 ASN A N 1
ATOM 636 C CA . ASN A 1 87 ? -7.573 -13.696 13.288 1.00 64.75 87 ASN A CA 1
ATOM 637 C C . ASN A 1 87 ? -6.787 -12.449 12.869 1.00 64.75 87 ASN A C 1
ATOM 639 O O . ASN A 1 87 ? -5.634 -12.269 13.255 1.00 64.75 87 ASN A O 1
ATOM 643 N N . ARG A 1 88 ? -7.408 -11.616 12.036 1.00 65.38 88 ARG A N 1
ATOM 644 C CA . ARG A 1 88 ? -6.821 -10.381 11.498 1.00 65.38 88 ARG A CA 1
ATOM 645 C C . ARG A 1 88 ? -7.384 -9.133 12.190 1.00 65.38 88 ARG A C 1
ATOM 647 O O . ARG A 1 88 ? -8.548 -9.160 12.595 1.00 65.38 88 ARG A O 1
ATOM 654 N N . PRO A 1 89 ? -6.610 -8.039 12.298 1.00 57.75 89 PRO A N 1
ATOM 655 C CA . PRO A 1 89 ? -7.118 -6.789 12.857 1.00 57.75 89 PRO A CA 1
ATOM 656 C C . PRO A 1 89 ? -8.290 -6.237 12.013 1.00 57.75 89 PRO A C 1
ATOM 658 O O . PRO A 1 89 ? -8.239 -6.322 10.779 1.00 57.75 89 PRO A O 1
ATOM 661 N N . PRO A 1 90 ? -9.355 -5.700 12.644 1.00 51.88 90 PRO A N 1
ATOM 662 C CA . PRO A 1 90 ? -10.489 -5.110 11.938 1.00 51.88 90 PRO A CA 1
ATOM 663 C C . P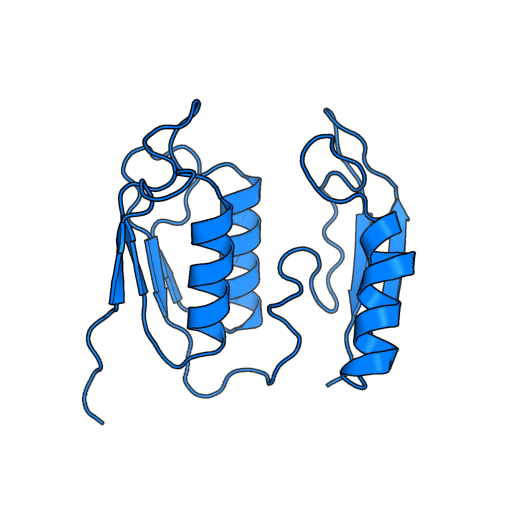RO A 1 90 ? -10.112 -3.822 11.180 1.00 51.88 90 PRO A C 1
ATOM 665 O O . PRO A 1 90 ? -9.104 -3.173 11.450 1.00 51.88 90 PRO A O 1
ATOM 668 N N . LEU A 1 91 ? -10.941 -3.512 10.178 1.00 52.81 91 LEU A N 1
ATOM 669 C CA . LEU A 1 91 ? -10.888 -2.399 9.218 1.00 52.81 91 LEU A CA 1
ATOM 670 C C . LEU A 1 91 ? -10.558 -1.042 9.862 1.00 52.81 91 LEU A C 1
ATOM 672 O O . LEU A 1 91 ? -11.439 -0.428 10.458 1.00 52.81 91 LEU A O 1
ATOM 676 N N . PRO A 1 92 ? -9.315 -0.548 9.698 1.00 50.34 92 PRO A N 1
ATOM 677 C CA . PRO A 1 92 ? -9.069 0.546 8.742 1.00 50.34 92 PRO A CA 1
ATOM 678 C C . PRO A 1 92 ? -7.709 0.481 8.014 1.00 50.34 92 PRO A C 1
ATOM 680 O O . PRO A 1 92 ? -7.395 1.339 7.189 1.00 50.34 92 PRO A O 1
ATOM 683 N N . TYR A 1 93 ? -6.910 -0.557 8.263 1.00 49.25 93 TYR A N 1
ATOM 684 C CA . TYR A 1 93 ? -5.490 -0.639 7.882 1.00 49.25 93 TYR A CA 1
ATOM 685 C C . TYR A 1 93 ? -5.183 -0.628 6.382 1.00 49.25 93 TYR A C 1
ATOM 687 O O . TYR A 1 93 ? -4.036 -0.494 5.963 1.00 49.25 93 TYR A O 1
ATOM 695 N N . LEU A 1 94 ? -6.205 -0.790 5.556 1.00 47.97 94 LEU A N 1
ATOM 696 C CA . LEU A 1 94 ? -6.024 -1.276 4.204 1.00 47.97 94 LEU A CA 1
ATOM 697 C C . LEU A 1 94 ? -6.385 -0.277 3.109 1.00 47.97 94 LEU A C 1
ATOM 699 O O . LEU A 1 94 ? -5.873 -0.360 1.995 1.00 47.97 94 LEU A O 1
ATOM 703 N N . LEU A 1 95 ? -7.196 0.724 3.455 1.00 44.41 95 LEU A N 1
ATOM 704 C CA . LEU A 1 95 ? -7.276 1.944 2.656 1.00 44.41 95 LEU A CA 1
ATOM 705 C C . LEU A 1 95 ? -6.013 2.816 2.858 1.00 44.41 95 LEU A C 1
ATOM 707 O O . LEU A 1 95 ? -5.833 3.814 2.170 1.00 44.41 95 LEU A O 1
ATOM 711 N N . LEU A 1 96 ? -5.121 2.403 3.773 1.00 46.31 96 LEU A N 1
ATOM 712 C CA . LEU A 1 96 ? -3.935 3.113 4.257 1.00 46.31 96 LEU A CA 1
ATOM 713 C C . LEU A 1 96 ? -2.616 2.361 4.039 1.00 46.31 96 LEU A C 1
ATOM 715 O O . LEU A 1 96 ? -1.634 2.614 4.731 1.00 46.31 96 LEU A O 1
ATOM 719 N N . LEU A 1 97 ? -2.515 1.558 2.973 1.00 43.84 97 LEU A N 1
ATOM 720 C CA . LEU A 1 97 ? -1.231 1.017 2.487 1.00 43.84 97 LEU A CA 1
ATOM 721 C C . LEU A 1 97 ? -0.227 2.091 1.987 1.00 43.84 97 LEU A C 1
ATOM 723 O O . LEU A 1 97 ? 0.675 1.791 1.207 1.00 43.84 97 LEU A O 1
ATOM 727 N N . LEU A 1 98 ? -0.366 3.342 2.442 1.00 43.16 98 LEU A N 1
ATOM 728 C CA . LEU A 1 98 ? 0.614 4.418 2.326 1.00 43.16 98 LEU A CA 1
ATOM 729 C C . LEU A 1 98 ? 1.145 4.943 3.674 1.00 43.16 98 LEU A C 1
ATOM 731 O O . LEU A 1 98 ? 2.056 5.762 3.635 1.00 43.16 98 LEU A O 1
ATOM 735 N N . SER A 1 99 ? 0.671 4.504 4.848 1.00 33.91 99 SER A N 1
ATOM 736 C CA . SER A 1 99 ? 1.323 4.815 6.137 1.00 33.91 99 SER A CA 1
ATOM 737 C C . SER A 1 99 ? 0.834 3.893 7.258 1.00 33.91 99 SER A C 1
ATOM 739 O O . SER A 1 99 ? -0.361 3.748 7.483 1.00 33.91 99 SER A O 1
ATOM 741 N N . SER A 1 100 ? 1.785 3.249 7.934 1.00 36.31 100 SER A N 1
ATOM 742 C CA . SER A 1 100 ? 1.581 2.248 8.987 1.00 36.31 100 SER A CA 1
ATOM 743 C C . SER A 1 100 ? 1.233 2.859 10.336 1.00 36.31 100 SER A C 1
ATOM 745 O O . SER A 1 100 ? 1.728 3.929 10.676 1.00 36.31 100 SER A O 1
ATOM 747 N N . SER A 1 101 ? 0.526 2.089 11.155 1.00 34.22 101 SER A N 1
ATOM 748 C CA . SER A 1 101 ? 0.382 2.312 12.591 1.00 34.22 101 SER A CA 1
ATOM 749 C C . SER A 1 101 ? 1.696 2.093 13.336 1.00 34.22 101 SER A C 1
ATOM 751 O O . SER A 1 101 ? 2.399 1.113 13.083 1.00 34.22 101 SER A O 1
ATOM 753 N N . HIS A 1 102 ? 2.020 3.026 14.235 1.00 36.91 102 HIS A N 1
ATOM 754 C CA . HIS A 1 102 ? 3.102 2.971 15.231 1.00 36.91 102 HIS A CA 1
ATOM 755 C C . HIS A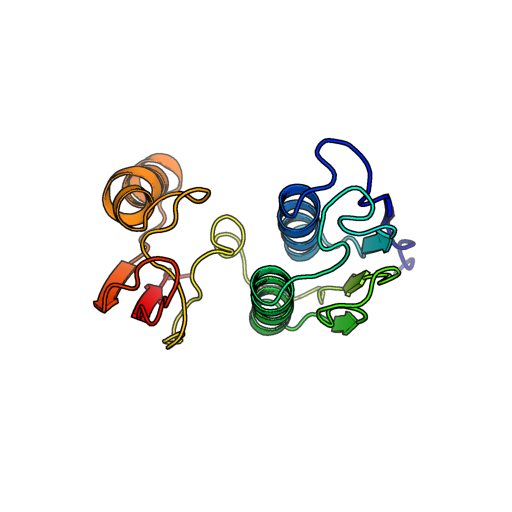 1 102 ? 4.453 2.417 14.744 1.00 36.91 102 HIS A C 1
ATOM 757 O O . HIS A 1 102 ? 5.138 1.683 15.455 1.00 36.91 102 HIS A O 1
ATOM 763 N N . ARG A 1 103 ? 4.885 2.815 13.545 1.00 47.19 103 ARG A N 1
ATOM 764 C CA . ARG A 1 103 ? 6.293 2.731 13.144 1.00 47.19 103 ARG A CA 1
ATOM 765 C C . ARG A 1 103 ? 6.647 3.934 12.296 1.00 47.19 103 ARG A C 1
ATOM 767 O O . ARG A 1 103 ? 5.998 4.205 11.290 1.00 47.19 103 ARG A O 1
ATOM 774 N N . THR A 1 104 ? 7.696 4.637 12.701 1.00 40.78 104 THR A N 1
ATOM 775 C CA . THR A 1 104 ? 8.398 5.566 11.827 1.00 40.78 104 THR A CA 1
ATOM 776 C C . THR A 1 104 ? 8.977 4.749 10.673 1.00 40.78 104 THR A C 1
ATOM 778 O O . THR A 1 104 ? 9.717 3.790 10.891 1.00 40.78 104 THR A O 1
ATOM 781 N N . TYR A 1 105 ? 8.608 5.081 9.436 1.00 51.00 105 TYR A N 1
ATOM 782 C CA . TYR A 1 105 ? 9.297 4.562 8.253 1.00 51.00 105 TYR A CA 1
ATOM 783 C C . TYR A 1 105 ? 10.277 5.645 7.805 1.00 51.00 105 TYR A C 1
ATOM 785 O O . TYR A 1 105 ? 9.840 6.630 7.212 1.00 51.00 105 TYR A O 1
ATOM 793 N N . PRO A 1 106 ? 11.581 5.510 8.110 1.00 47.00 106 PRO A N 1
ATOM 794 C CA . PRO A 1 106 ? 12.540 6.596 7.923 1.00 47.00 106 PRO A CA 1
ATOM 795 C C . PRO A 1 106 ? 12.884 6.936 6.459 1.00 47.00 106 PRO A C 1
ATOM 797 O O . PRO A 1 106 ? 13.782 7.737 6.216 1.00 47.00 106 PRO A O 1
ATOM 800 N N . TRP A 1 107 ? 12.215 6.345 5.460 1.00 55.56 107 TRP A N 1
ATOM 801 C CA . TRP A 1 107 ? 12.641 6.457 4.062 1.00 55.56 107 TRP A CA 1
ATOM 802 C C . TRP A 1 107 ? 11.460 6.447 3.081 1.00 55.56 107 TRP A C 1
ATOM 804 O O . TRP A 1 107 ? 10.890 5.400 2.779 1.00 55.56 107 TRP A O 1
ATOM 814 N N . GLY A 1 108 ? 11.114 7.614 2.528 1.00 67.81 108 GLY A N 1
ATOM 815 C CA . GLY A 1 108 ? 10.131 7.731 1.446 1.00 67.81 108 GLY A CA 1
ATOM 816 C C . GLY A 1 108 ? 10.019 9.138 0.856 1.00 67.81 108 GLY A C 1
ATOM 817 O O . GLY A 1 108 ? 10.640 10.083 1.338 1.00 67.81 108 GLY A O 1
ATOM 818 N N . GLY A 1 109 ? 9.244 9.287 -0.217 1.00 71.00 109 GLY A N 1
ATOM 819 C CA . GLY A 1 109 ? 8.846 10.598 -0.731 1.00 71.00 109 GLY A CA 1
ATOM 820 C C . GLY A 1 109 ? 7.488 10.986 -0.156 1.00 71.00 109 GLY A C 1
ATOM 821 O O . GLY A 1 109 ? 6.510 10.295 -0.416 1.00 71.00 109 GLY A O 1
ATOM 822 N N . THR A 1 110 ? 7.411 12.084 0.593 1.00 77.19 110 THR A N 1
ATOM 823 C CA . THR A 1 110 ? 6.131 12.686 1.005 1.00 77.19 110 THR A CA 1
ATOM 824 C C . THR A 1 110 ? 5.478 13.449 -0.147 1.00 77.19 110 THR A C 1
ATOM 826 O O . THR A 1 110 ? 4.262 13.623 -0.179 1.00 77.19 110 THR A O 1
ATOM 829 N N . ASN A 1 111 ? 6.283 13.899 -1.112 1.00 80.50 111 ASN A N 1
ATOM 830 C CA . ASN A 1 111 ? 5.843 14.667 -2.268 1.00 80.50 111 ASN A CA 1
ATOM 831 C C . ASN A 1 111 ? 6.496 14.073 -3.532 1.00 80.50 111 ASN A C 1
ATOM 833 O O . ASN A 1 111 ? 7.699 14.225 -3.760 1.00 80.50 111 ASN A O 1
ATOM 837 N N . ALA A 1 112 ? 5.698 13.368 -4.342 1.00 75.00 112 ALA A N 1
ATOM 838 C CA . ALA A 1 112 ? 6.136 12.692 -5.564 1.00 75.00 112 ALA A CA 1
ATOM 839 C C . ALA A 1 112 ? 5.170 12.968 -6.728 1.00 75.00 112 ALA A C 1
ATOM 841 O O . ALA A 1 112 ? 3.965 13.061 -6.535 1.00 75.00 112 ALA A O 1
ATOM 842 N N . THR A 1 113 ? 5.689 13.060 -7.953 1.00 68.50 113 THR A N 1
ATOM 843 C CA . THR A 1 113 ? 4.963 13.565 -9.137 1.00 68.50 113 THR A CA 1
ATOM 844 C C . THR A 1 113 ? 3.845 12.643 -9.654 1.00 68.50 113 THR A C 1
ATOM 846 O O . THR A 1 113 ? 3.013 13.070 -10.443 1.00 68.50 113 THR A O 1
ATOM 849 N N . GLN A 1 114 ? 3.812 11.373 -9.233 1.00 74.00 114 GLN A N 1
ATOM 850 C CA . GLN A 1 114 ? 2.834 10.361 -9.682 1.00 74.00 114 GLN A CA 1
ATOM 851 C C . GLN A 1 114 ? 2.108 9.673 -8.515 1.00 74.00 114 GLN A C 1
ATOM 853 O O . GLN A 1 114 ? 1.591 8.563 -8.653 1.00 74.00 114 GLN A O 1
ATOM 858 N N . ALA A 1 115 ? 2.106 10.313 -7.349 1.00 73.62 115 ALA A N 1
ATOM 859 C CA . ALA A 1 115 ? 1.371 9.873 -6.175 1.00 73.62 115 ALA A CA 1
ATOM 860 C C . ALA A 1 115 ? 0.713 11.092 -5.513 1.00 73.62 115 ALA A C 1
ATOM 862 O O . ALA A 1 115 ? 1.234 12.201 -5.644 1.00 73.62 115 ALA A O 1
ATOM 863 N N . PRO A 1 116 ? -0.407 10.913 -4.793 1.00 78.81 116 PRO A N 1
ATOM 864 C CA . PRO A 1 116 ? -0.941 11.972 -3.951 1.00 78.81 116 PRO A CA 1
ATOM 865 C C . PRO A 1 116 ? 0.139 12.480 -2.994 1.00 78.81 116 PRO A C 1
ATOM 867 O O . PRO A 1 116 ? 0.873 11.692 -2.395 1.00 78.81 116 PRO A O 1
ATOM 870 N N . GLN A 1 117 ? 0.241 13.799 -2.867 1.00 86.56 117 GLN A N 1
ATOM 871 C CA . GLN A 1 117 ? 1.111 14.417 -1.874 1.00 86.56 117 GLN A CA 1
ATOM 872 C C . GLN A 1 117 ? 0.584 14.121 -0.468 1.00 86.56 117 GLN A C 1
ATOM 874 O O . GLN A 1 117 ? -0.622 13.959 -0.277 1.00 86.56 117 GLN A O 1
ATOM 879 N N . ILE A 1 118 ? 1.473 14.092 0.526 1.00 85.12 118 ILE A N 1
ATOM 880 C CA . ILE A 1 118 ? 1.089 13.827 1.919 1.00 85.12 118 ILE A CA 1
ATOM 881 C C . ILE A 1 118 ? 0.039 14.822 2.443 1.00 85.12 118 ILE A C 1
ATOM 883 O O . ILE A 1 118 ? -0.828 14.447 3.226 1.00 85.12 118 ILE A O 1
ATOM 887 N N . ASP A 1 119 ? 0.056 16.054 1.935 1.00 89.81 119 ASP A N 1
ATOM 888 C CA . ASP A 1 119 ? -0.890 17.120 2.276 1.00 89.81 119 ASP A CA 1
ATOM 889 C C . ASP A 1 119 ? -2.334 16.769 1.880 1.00 89.81 119 ASP A C 1
ATOM 891 O O . ASP A 1 119 ? -3.282 17.093 2.592 1.00 89.81 119 ASP A O 1
ATOM 895 N N . TYR A 1 120 ? -2.517 16.039 0.772 1.00 88.38 120 TYR A N 1
ATOM 896 C CA . TYR A 1 120 ? -3.833 15.524 0.387 1.00 88.38 120 TYR A CA 1
ATOM 897 C C . TYR A 1 120 ? -4.343 14.519 1.422 1.00 88.38 120 TYR A C 1
ATOM 899 O O . TYR A 1 120 ? -5.518 14.531 1.794 1.00 88.38 120 TYR A O 1
ATOM 907 N N . THR A 1 121 ? -3.455 13.654 1.916 1.00 86.56 121 THR A N 1
ATOM 908 C CA . THR A 1 121 ? -3.803 12.712 2.977 1.00 86.56 121 THR A CA 1
ATOM 909 C C . THR A 1 121 ? -4.256 13.478 4.217 1.00 86.56 121 THR A C 1
ATOM 911 O O . THR A 1 121 ? -5.374 13.265 4.681 1.00 86.56 121 THR A O 1
ATOM 914 N N . GLU A 1 122 ? -3.436 14.412 4.700 1.00 89.56 122 GLU A N 1
ATOM 915 C CA . GLU A 1 122 ? -3.684 15.186 5.921 1.00 89.56 122 GLU A CA 1
ATOM 916 C C . GLU A 1 122 ? -4.967 16.025 5.866 1.00 89.56 122 GLU A C 1
ATOM 918 O O . GLU A 1 122 ? -5.773 15.983 6.797 1.00 89.56 122 GLU A O 1
ATOM 923 N N . HIS A 1 123 ? -5.172 16.770 4.779 1.00 93.75 123 HIS A N 1
ATOM 924 C CA . HIS A 1 123 ? -6.211 17.799 4.708 1.00 93.75 123 HIS A CA 1
ATOM 925 C C . HIS A 1 123 ? -7.481 17.367 3.970 1.00 93.75 123 HIS A C 1
ATOM 927 O O . HIS A 1 123 ? -8.494 18.057 4.068 1.00 93.75 123 HIS A O 1
ATOM 933 N N . VAL A 1 124 ? -7.467 16.237 3.255 1.00 91.62 124 VAL A N 1
ATOM 934 C CA . VAL A 1 124 ? -8.634 15.756 2.493 1.00 91.62 124 VAL A CA 1
ATOM 935 C C . VAL A 1 124 ? -9.040 14.357 2.932 1.00 91.62 124 VAL A C 1
ATOM 937 O O . VAL A 1 124 ? -10.162 14.145 3.396 1.00 91.62 124 VAL A O 1
ATOM 940 N N . PHE A 1 125 ? -8.128 13.394 2.830 1.00 87.44 125 PHE A N 1
ATOM 941 C CA . PHE A 1 125 ? -8.471 11.993 3.048 1.00 87.44 125 PHE A CA 1
ATOM 942 C C . PHE A 1 125 ? -8.763 11.670 4.519 1.00 87.44 125 PHE A C 1
ATOM 944 O O . PHE A 1 125 ? -9.777 11.038 4.813 1.00 87.44 125 PHE A O 1
ATOM 951 N N . LEU A 1 126 ? -7.933 12.126 5.464 1.00 88.06 126 LEU A N 1
ATOM 952 C CA . LEU A 1 126 ? -8.174 11.870 6.890 1.00 88.06 126 LEU A CA 1
ATOM 953 C C . LEU A 1 126 ? -9.446 12.567 7.410 1.00 88.06 126 LEU A C 1
ATOM 955 O O . LEU A 1 126 ? -10.220 11.906 8.107 1.00 88.06 126 LEU A O 1
ATOM 959 N N . PRO A 1 127 ? -9.745 13.837 7.063 1.00 92.00 127 PRO A N 1
ATOM 960 C CA . PRO A 1 127 ? -11.032 14.451 7.389 1.00 92.00 127 PRO A CA 1
ATOM 961 C C . PRO A 1 127 ? -12.228 13.696 6.806 1.00 92.00 127 PRO A C 1
ATOM 963 O O . PRO A 1 127 ? -13.240 13.544 7.489 1.00 92.00 127 PRO A O 1
ATOM 966 N N . PHE A 1 128 ? -12.110 13.171 5.582 1.00 90.44 128 PHE A N 1
ATOM 967 C CA . PHE A 1 128 ? -13.142 12.326 4.981 1.00 90.44 128 PHE A CA 1
ATOM 968 C C . PHE A 1 128 ? -13.372 11.043 5.795 1.00 90.44 128 PHE A C 1
ATOM 970 O O . PHE A 1 128 ? -14.517 10.720 6.114 1.00 90.44 128 PHE A O 1
ATOM 977 N N . LEU A 1 129 ? -12.302 10.356 6.210 1.00 86.12 129 LEU A N 1
ATOM 978 C CA . LEU A 1 129 ? -12.402 9.172 7.070 1.00 86.12 129 LEU A CA 1
ATOM 979 C C . LEU A 1 129 ? -13.053 9.484 8.424 1.00 86.12 129 LEU A C 1
ATOM 981 O O . LEU A 1 129 ? -13.941 8.750 8.856 1.00 86.12 129 LEU A O 1
ATOM 985 N N . ARG A 1 130 ? -12.674 10.600 9.056 1.00 88.44 130 ARG A N 1
ATOM 986 C CA . ARG A 1 130 ? -13.285 11.065 10.313 1.00 88.44 130 ARG A CA 1
ATOM 987 C C . ARG A 1 130 ? -14.778 11.309 10.155 1.00 88.44 130 ARG A C 1
ATOM 989 O O . ARG A 1 130 ? -15.573 10.825 10.953 1.00 88.44 130 ARG A O 1
ATOM 996 N N . LYS A 1 131 ? -15.159 12.032 9.102 1.00 91.88 131 LYS A N 1
ATOM 997 C CA . LYS A 1 131 ? -16.542 12.450 8.868 1.00 91.88 131 LYS A CA 1
ATOM 998 C C . LYS A 1 131 ? -17.464 11.295 8.477 1.00 91.88 131 LYS A C 1
ATOM 1000 O O . LYS A 1 131 ? -18.613 11.284 8.901 1.00 91.88 131 LYS A O 1
ATOM 1005 N N . HIS A 1 132 ? -16.987 10.365 7.652 1.00 90.00 132 HIS A N 1
ATOM 1006 C CA . HIS A 1 132 ? -17.849 9.360 7.018 1.00 90.00 132 HIS A CA 1
ATOM 1007 C C . HIS A 1 132 ? -17.695 7.946 7.585 1.00 90.00 132 HIS A C 1
ATOM 1009 O O . HIS A 1 132 ? -18.609 7.143 7.426 1.00 90.00 132 HIS A O 1
ATOM 1015 N N . PHE A 1 133 ? -16.578 7.640 8.249 1.00 84.50 133 PHE A N 1
ATOM 1016 C CA . PHE A 1 133 ? -16.293 6.302 8.780 1.00 84.50 133 PHE A CA 1
ATOM 1017 C C . PHE A 1 133 ? -16.077 6.282 10.299 1.00 84.50 133 PHE A C 1
ATOM 1019 O O . PHE A 1 133 ? -15.866 5.211 10.857 1.00 84.50 133 PHE A O 1
ATOM 1026 N N . GLY A 1 134 ? -16.114 7.438 10.976 1.00 83.56 134 GLY A N 1
ATOM 1027 C CA . GLY A 1 134 ? -15.937 7.530 12.431 1.00 83.56 134 GLY A CA 1
ATOM 1028 C C . GLY A 1 134 ? -14.522 7.204 12.922 1.00 83.56 134 GLY A C 1
ATOM 1029 O O . GLY A 1 134 ? -14.305 7.058 14.121 1.00 83.56 134 GLY A O 1
ATOM 1030 N N . LEU A 1 135 ? -13.551 7.093 12.012 1.00 83.00 135 LEU A N 1
ATOM 1031 C CA . LEU A 1 135 ? -12.161 6.791 12.343 1.00 83.00 135 LEU A CA 1
ATOM 1032 C C . LEU A 1 135 ? -11.447 8.047 12.839 1.00 83.00 135 LEU A C 1
ATOM 1034 O O . LEU A 1 135 ? -11.628 9.120 12.271 1.00 83.00 135 LEU A O 1
ATOM 1038 N N . LEU A 1 136 ? -10.553 7.914 13.819 1.00 84.69 136 LEU A N 1
ATOM 1039 C CA . LEU A 1 136 ? -9.765 9.034 14.353 1.00 84.69 136 LEU A CA 1
ATOM 1040 C C . LEU A 1 136 ? -8.263 8.886 14.055 1.00 84.69 136 LEU A C 1
ATOM 1042 O O . LEU A 1 136 ? -7.457 8.818 14.982 1.00 84.69 136 LEU A O 1
ATOM 1046 N N . PRO A 1 137 ? -7.851 8.830 12.772 1.00 83.56 137 PRO A N 1
ATOM 1047 C CA . PRO A 1 137 ? -6.447 8.681 12.425 1.00 83.56 137 PRO A CA 1
ATOM 1048 C C . PRO A 1 137 ? -5.647 9.937 12.790 1.00 83.56 137 PRO A C 1
ATOM 1050 O O . PRO A 1 137 ? -6.128 11.069 12.636 1.00 83.56 137 PRO A O 1
ATOM 1053 N N . THR A 1 138 ? -4.401 9.736 13.205 1.00 84.62 138 THR A N 1
ATOM 1054 C CA . THR A 1 138 ? -3.400 10.776 13.433 1.00 84.62 138 THR A CA 1
ATOM 1055 C C . THR A 1 138 ? -2.261 10.625 12.430 1.00 84.62 138 THR A C 1
ATOM 1057 O O . THR A 1 138 ? -1.865 9.519 12.067 1.00 84.62 138 THR A O 1
ATOM 1060 N N . LEU A 1 139 ? -1.752 11.758 11.953 1.00 86.06 139 LEU A N 1
ATOM 1061 C CA . LEU A 1 139 ? -0.623 11.839 11.035 1.00 86.06 139 LEU A CA 1
ATOM 1062 C C . LEU A 1 139 ? 0.274 12.982 11.499 1.00 86.06 139 LEU A C 1
ATOM 1064 O O . LEU A 1 139 ? -0.197 14.103 11.660 1.00 86.06 139 LEU A O 1
ATOM 1068 N N . THR A 1 140 ? 1.555 12.693 11.695 1.00 88.31 140 THR A N 1
ATOM 1069 C CA . THR A 1 140 ? 2.587 13.679 12.009 1.00 88.31 140 THR A CA 1
ATOM 1070 C C . THR A 1 140 ? 3.682 13.581 10.960 1.00 88.31 140 THR A C 1
ATOM 1072 O O . THR A 1 140 ? 4.342 12.550 10.823 1.00 88.31 140 THR A O 1
ATOM 1075 N N . ILE A 1 141 ? 3.910 14.665 10.224 1.00 88.06 141 ILE A N 1
ATOM 1076 C CA . ILE A 1 141 ? 5.018 14.759 9.273 1.00 88.06 141 ILE A CA 1
ATOM 1077 C C . ILE A 1 141 ? 6.254 15.217 10.051 1.00 88.06 141 ILE A C 1
ATOM 1079 O O . ILE A 1 141 ? 6.373 16.389 10.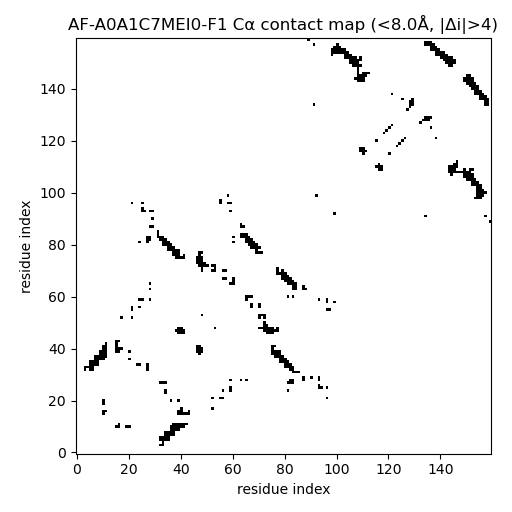399 1.00 88.06 141 ILE A O 1
ATOM 1083 N N . ARG A 1 142 ? 7.177 14.295 10.345 1.00 87.50 142 ARG A N 1
ATOM 1084 C CA . ARG A 1 142 ? 8.440 14.604 11.042 1.00 87.50 142 ARG A CA 1
ATOM 1085 C C . ARG A 1 142 ? 9.442 15.265 10.101 1.00 87.50 142 ARG A C 1
ATOM 1087 O O . ARG A 1 142 ? 10.149 16.187 10.493 1.00 87.50 142 ARG A O 1
ATOM 1094 N N . LYS A 1 143 ? 9.475 14.809 8.847 1.00 86.44 143 LYS A N 1
ATOM 1095 C CA . LYS A 1 143 ? 10.374 15.319 7.810 1.00 86.44 143 LYS A CA 1
ATOM 1096 C C . LYS A 1 143 ? 9.752 15.141 6.432 1.00 86.44 143 LYS A C 1
ATOM 1098 O O . LYS A 1 143 ? 9.246 14.070 6.109 1.00 86.44 143 LYS A O 1
ATOM 1103 N N . ARG A 1 144 ? 9.817 16.168 5.585 1.00 87.19 144 ARG A N 1
ATOM 1104 C CA . ARG A 1 144 ? 9.398 16.044 4.181 1.00 87.19 144 ARG A CA 1
ATOM 1105 C C . ARG A 1 144 ? 10.501 15.413 3.337 1.00 87.19 144 ARG A C 1
ATOM 1107 O O . ARG A 1 144 ? 11.679 15.708 3.520 1.00 87.19 144 ARG A O 1
ATOM 1114 N N . GLY A 1 145 ? 10.097 14.569 2.396 1.00 83.81 145 GLY A N 1
ATOM 1115 C CA . GLY A 1 145 ? 10.967 13.933 1.413 1.00 83.81 145 GLY A CA 1
ATOM 1116 C C . GLY A 1 145 ? 10.470 14.214 0.004 1.00 83.81 145 GLY A C 1
ATOM 1117 O O . GLY A 1 145 ? 9.322 13.915 -0.323 1.00 83.81 145 GLY A O 1
ATOM 1118 N N . TYR A 1 146 ? 11.337 14.751 -0.845 1.00 81.00 146 TYR A N 1
ATOM 1119 C CA . TYR A 1 146 ? 10.983 15.150 -2.207 1.00 81.00 146 TYR A CA 1
ATOM 1120 C C . TYR A 1 146 ? 11.678 14.257 -3.230 1.00 81.00 146 TYR A C 1
ATOM 1122 O O . TYR A 1 146 ? 12.839 13.875 -3.062 1.00 81.00 146 TYR A O 1
ATOM 1130 N N . TYR A 1 147 ? 10.974 13.926 -4.310 1.00 72.94 147 TYR A N 1
ATOM 1131 C CA . TYR A 1 147 ? 11.584 13.257 -5.458 1.00 72.94 147 TYR A CA 1
ATOM 1132 C C . TYR A 1 147 ? 12.776 14.078 -6.011 1.00 72.94 147 TYR A C 1
ATOM 1134 O O . TYR A 1 147 ? 12.680 15.304 -6.053 1.00 72.94 147 TYR A O 1
ATOM 1142 N N . PRO A 1 148 ? 13.885 13.452 -6.463 1.00 73.19 148 PRO A N 1
ATOM 1143 C CA . PRO A 1 148 ? 14.142 12.008 -6.537 1.00 73.19 148 PRO A CA 1
ATOM 1144 C C . PRO A 1 148 ? 14.771 11.399 -5.276 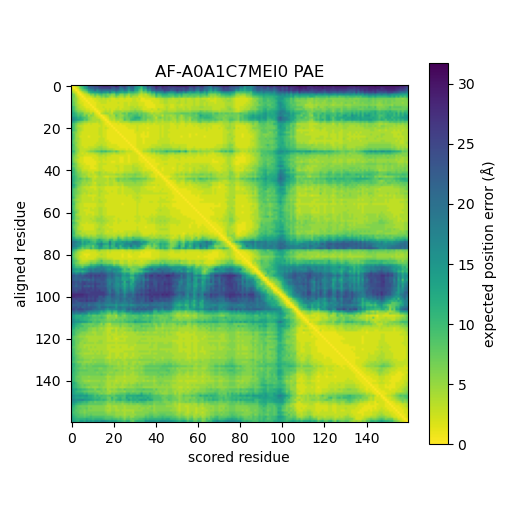1.00 73.19 148 PRO A C 1
ATOM 1146 O O . PRO A 1 148 ? 14.809 10.179 -5.158 1.00 73.19 148 PRO A O 1
ATOM 1149 N N . LYS A 1 149 ? 15.271 12.219 -4.343 1.00 78.19 149 LYS A N 1
ATOM 1150 C CA . LYS A 1 149 ? 16.059 11.736 -3.195 1.00 78.19 149 LYS A CA 1
ATOM 1151 C C . LYS A 1 149 ? 15.203 11.100 -2.091 1.00 78.19 149 LYS A C 1
ATOM 1153 O O . LYS A 1 149 ? 15.668 10.186 -1.421 1.00 78.19 149 LYS A O 1
ATOM 1158 N N . GLY A 1 150 ? 13.964 11.555 -1.901 1.00 77.81 150 GLY A N 1
ATOM 1159 C CA . GLY A 1 150 ? 13.094 11.086 -0.821 1.00 77.81 150 GLY A CA 1
ATOM 1160 C C . GLY A 1 150 ? 13.614 11.503 0.560 1.00 77.81 150 GLY A C 1
ATOM 1161 O O . GLY A 1 150 ? 13.980 12.662 0.750 1.00 77.81 150 GLY A O 1
ATOM 1162 N N . GLY A 1 151 ? 13.629 10.570 1.518 1.00 80.50 151 GLY A N 1
ATOM 1163 C CA . GLY A 1 151 ? 14.129 10.794 2.885 1.00 80.50 151 GLY A CA 1
ATOM 1164 C C . GLY A 1 151 ? 13.1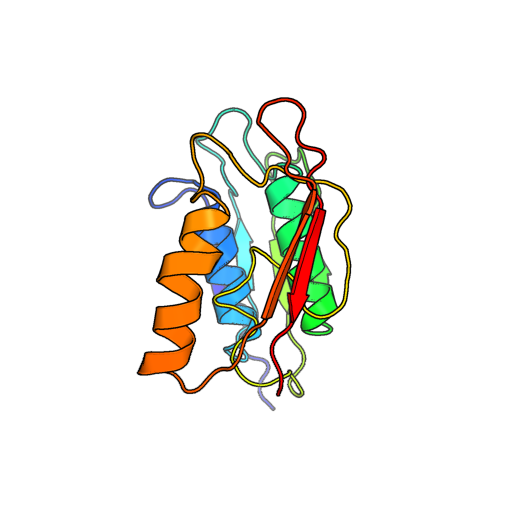40 11.482 3.831 1.00 80.50 151 GLY A C 1
ATOM 1165 O O . GLY A 1 151 ? 13.559 12.099 4.809 1.00 80.50 151 GLY A O 1
ATOM 1166 N N . GLY A 1 152 ? 11.851 11.425 3.504 1.00 82.94 152 GLY A N 1
ATOM 1167 C CA . GLY A 1 152 ? 10.772 11.883 4.363 1.00 82.94 152 GLY A CA 1
ATOM 1168 C C . GLY A 1 152 ? 10.441 10.870 5.450 1.00 82.94 152 GLY A C 1
ATOM 1169 O O . GLY A 1 152 ? 10.650 9.669 5.284 1.00 82.94 152 GLY A O 1
ATOM 1170 N N . GLU A 1 153 ? 9.896 11.387 6.542 1.00 83.81 153 GLU A N 1
ATOM 1171 C CA . GLU A 1 153 ? 9.568 10.656 7.754 1.00 83.81 153 GLU A CA 1
ATOM 1172 C C . GLU A 1 153 ? 8.171 11.075 8.199 1.00 83.81 153 GLU A C 1
ATOM 1174 O O . GLU A 1 153 ? 7.896 12.256 8.442 1.00 83.81 153 GLU A O 1
ATOM 1179 N N . VAL A 1 154 ? 7.285 10.091 8.291 1.00 80.62 154 VAL A N 1
ATOM 1180 C CA . VAL A 1 154 ? 5.907 10.275 8.737 1.00 80.62 154 VAL A CA 1
ATOM 1181 C C . VAL A 1 154 ? 5.605 9.281 9.842 1.00 80.62 154 VAL A C 1
ATOM 1183 O O . VAL A 1 154 ? 6.066 8.138 9.825 1.00 80.62 154 VAL A O 1
ATOM 1186 N N . GLU A 1 155 ? 4.832 9.738 10.810 1.00 81.69 155 GLU A N 1
ATOM 1187 C CA . GLU A 1 155 ? 4.270 8.918 11.865 1.00 81.69 155 GLU A CA 1
ATOM 1188 C C . GLU A 1 155 ? 2.759 8.917 11.696 1.00 81.69 155 GLU A C 1
ATOM 1190 O O . GLU A 1 155 ? 2.139 9.974 11.595 1.00 81.69 155 GLU A O 1
ATOM 1195 N N . PHE A 1 156 ? 2.174 7.730 11.637 1.00 78.50 156 PHE A N 1
ATOM 1196 C CA . PHE A 1 156 ? 0.753 7.554 11.422 1.00 78.50 156 PHE A CA 1
ATOM 1197 C C . PHE A 1 156 ? 0.195 6.580 12.457 1.00 78.50 156 PHE A C 1
ATOM 1199 O O . PHE A 1 156 ? 0.867 5.635 12.879 1.00 78.50 156 PHE A O 1
ATOM 1206 N N . SER A 1 157 ? -1.027 6.827 12.911 1.00 75.50 157 SER A N 1
ATOM 1207 C CA . SER A 1 157 ? -1.726 5.928 13.821 1.00 75.50 157 SER A CA 1
ATOM 1208 C C . SER A 1 157 ? -3.223 5.985 13.569 1.00 75.50 157 SER A C 1
ATOM 1210 O O . SER A 1 157 ? -3.769 7.022 13.200 1.00 75.50 157 SER A O 1
ATOM 1212 N N . ILE A 1 158 ? -3.893 4.857 13.770 1.00 73.81 158 ILE A N 1
ATOM 1213 C CA . ILE A 1 158 ? -5.348 4.782 13.821 1.00 73.81 158 ILE A CA 1
ATOM 1214 C C . ILE A 1 158 ? -5.694 3.993 15.080 1.00 73.81 158 ILE A C 1
ATOM 1216 O O . ILE A 1 158 ? -5.209 2.865 15.216 1.00 73.81 158 ILE A O 1
ATOM 1220 N N . PRO A 1 159 ? -6.492 4.556 15.997 1.00 70.44 159 PRO A N 1
ATOM 1221 C CA . PRO A 1 159 ? -6.999 3.797 17.128 1.00 70.44 159 PRO A CA 1
ATOM 1222 C C . PRO A 1 159 ? -7.917 2.655 16.645 1.00 70.44 159 PRO A C 1
ATOM 1224 O O . PRO A 1 159 ? -8.485 2.765 15.552 1.00 70.44 159 PRO A O 1
ATOM 1227 N N . PRO A 1 160 ? -8.010 1.556 17.417 1.00 62.56 160 PRO A N 1
ATOM 1228 C CA . PRO A 1 160 ? -8.866 0.413 17.099 1.00 62.56 160 PRO A CA 1
ATOM 1229 C C . PRO A 1 160 ? -10.357 0.764 17.078 1.00 62.56 160 PRO A C 1
ATOM 1231 O O . PRO A 1 160 ? -10.760 1.716 17.785 1.00 62.56 160 PRO A O 1
#

Foldseek 3Di:
DDDDDAAEEECCPDPLDLPCVLVVLLVVLVDQHKYKYWQRSLVDVVADDDPLSLVLNVLSCVQQVKDWDQSDPPDRTGIIIIGGDPPGDDDDCRVPSPADAPDKPQWFAQDEPPDDHVVCCVPPVQVCCCVPVVKDKDKDWPAHAHPPRGRTIMHIHIDD

Sequence (160 aa):
MASIAPLIMDGSVLEGGGQLLRNAVALSALLPRRISIQNIRHSRSPAGLKPQHSTGLYLTADICSARISGAECGHTNSRLHYTSPPNRPPLPYLLLLLSSSHRTYPWGGTNATQAPQIDYTEHVFLPFLRKHFGLLPTLTIRKRGYYPKGGGEVEFSIPP

Organism: Grifola frondosa (NCBI:txid5627)

InterPro domains:
  IPR000228 RNA 3'-terminal phosphate cyclase [PTHR11096] (7-76)
  IPR013792 RNA 3'-terminal phosphate cyclase/enolpyruvate transferase, alpha/beta [SSF55205] (8-160)
  IPR020719 RNA 3'-terminal phosphate cyclase-like, conserved site [PS01287] (144-154)
  IPR023797 RNA 3'-terminal phosphate cyclase domain [PF01137] (14-76)
  IPR023797 RNA 3'-terminal phosphate cyclase domain [PF01137] (95-159)
  IPR037136 RNA 3'-terminal phosphate cyclase domain superfamily [G3DSA:3.65.10.20] (7-85)
  IPR037136 RNA 3'-terminal phosphate cyclase domain superfamily [G3DSA:3.65.10.20] (87-160)

pLDDT: mean 78.25, std 14.64, range [33.91, 94.5]

Secondary structure (DSSP, 8-state):
---PPPEEEETTSTT-SHHHHHHHHHHHHHSS--EEEESTTTTSSS-S--HHHHHHHHHHHHHTT-EEES--TT-TT--EEEE--SS---SSTTTTTTS-BT--B----SB-TTS--HHHIIIIIHHHHHHHH----EEEEEE--BTTTB--EEEEE---

Solvent-accessible surface area (backbone atoms only — not comparable to full-atom values): 9057 Å² total; per-residue (Å²): 131,85,81,74,74,61,48,77,43,69,29,46,57,88,85,15,46,72,61,62,57,52,53,50,56,31,50,26,63,78,37,101,44,36,39,32,37,31,43,31,17,49,86,35,90,80,33,20,39,45,66,76,50,27,53,43,52,50,51,52,22,61,76,39,67,28,53,72,46,51,59,58,58,68,37,56,76,31,52,31,38,44,40,50,52,91,90,49,83,77,93,66,71,58,92,34,75,86,59,50,65,86,45,77,49,74,69,36,56,40,40,41,100,90,52,82,38,50,64,49,44,66,74,47,50,49,53,48,39,35,74,76,67,73,45,72,67,48,77,45,81,80,37,82,5,45,67,92,80,27,58,8,26,46,39,27,38,60,72,133

Mean predicted aligned error: 7.78 Å